Protein AF-0000000083675834 (afdb_homodimer)

Solvent-accessible surface area (backbone atoms only — not comparable to full-atom values): 8587 Å² total; per-residue (Å²): 121,85,51,74,83,71,50,50,69,64,58,56,50,48,50,52,35,44,49,28,43,67,72,42,53,71,66,43,24,22,39,26,27,34,32,48,29,54,44,32,72,71,32,70,68,47,25,50,51,40,53,72,72,56,35,57,60,46,34,53,50,30,46,73,69,44,51,72,68,19,21,51,27,17,49,51,28,52,63,62,48,66,116,122,84,50,73,86,70,51,51,69,63,58,55,50,50,51,53,33,43,49,29,42,68,72,42,54,70,66,44,24,22,37,27,27,34,33,49,29,55,42,32,70,70,32,71,69,47,25,50,50,41,54,73,74,55,35,56,61,44,33,53,50,31,46,71,69,42,52,71,68,20,22,50,26,18,49,52,28,51,61,62,46,67,115

Organism: NCBI:txid97028

Foldseek 3Di:
DPPPVPDDPLLVLLVVLLVCLVDNDLVSNLVSLQVLLVQLVVDLVSLVSNVVSPNLVSLVVCLVPGDPSSVVSSVSSNVSSVD/DPPPVPDDPLLVLLVVLLVCLVDNDLVSNLVSLQVLLVQLVVDLVSLVSNVVSPNLVSLVVCLVDGDPSSVVSSVSSNVSSVD

Structure (mmCIF, N/CA/C/O backbone):
data_AF-0000000083675834-model_v1
#
loop_
_entity.id
_entity.type
_entity.pdbx_description
1 polymer 'Armadillo repeat only protein'
#
loop_
_atom_site.group_PDB
_atom_site.id
_atom_site.type_symbol
_atom_site.label_atom_id
_atom_site.label_alt_id
_atom_site.label_comp_id
_atom_site.label_asym_id
_atom_site.label_entity_id
_atom_site.label_seq_id
_atom_site.pdbx_PDB_ins_code
_atom_site.Cartn_x
_atom_site.Cartn_y
_atom_site.Cartn_z
_atom_site.occupancy
_atom_site.B_iso_or_equiv
_atom_site.auth_seq_id
_atom_site.auth_comp_id
_atom_site.auth_asym_id
_atom_site.auth_atom_id
_atom_site.pdbx_PDB_model_num
ATOM 1 N N . ILE A 1 1 ? -18.828 21.625 0.162 1 38.66 1 ILE A N 1
ATOM 2 C CA . ILE A 1 1 ? -18.125 20.578 -0.554 1 38.66 1 ILE A CA 1
ATOM 3 C C . ILE A 1 1 ? -16.75 20.375 0.07 1 38.66 1 ILE A C 1
ATOM 5 O O . ILE A 1 1 ? -15.93 21.297 0.106 1 38.66 1 ILE A O 1
ATOM 9 N N . PRO A 1 2 ? -16.719 19.531 0.976 1 47.09 2 PRO A N 1
ATOM 10 C CA . PRO A 1 2 ? -15.445 19.484 1.68 1 47.09 2 PRO A CA 1
ATOM 11 C C . PRO A 1 2 ? -14.25 19.484 0.728 1 47.09 2 PRO A C 1
ATOM 13 O O . PRO A 1 2 ? -14.344 18.969 -0.391 1 47.09 2 PRO A O 1
ATOM 16 N N . SER A 1 3 ? -13.547 20.453 0.651 1 57.28 3 SER A N 1
ATOM 17 C CA . SER A 1 3 ? -12.43 20.656 -0.26 1 57.28 3 SER A CA 1
ATOM 18 C C . SER A 1 3 ? -11.461 19.469 -0.214 1 57.28 3 SER A C 1
ATOM 20 O O . SER A 1 3 ? -11.211 18.906 0.855 1 57.28 3 SER A O 1
ATOM 22 N N . ILE A 1 4 ? -11.398 18.766 -1.239 1 55.03 4 ILE A N 1
ATO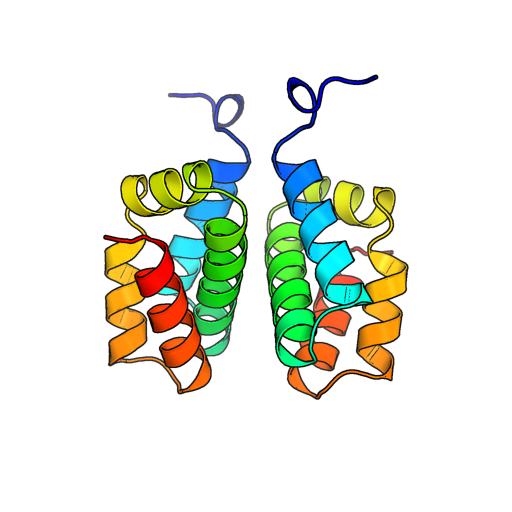M 23 C CA . ILE A 1 4 ? -10.422 17.703 -1.432 1 55.03 4 ILE A CA 1
ATOM 24 C C . ILE A 1 4 ? -9.133 18.031 -0.688 1 55.03 4 ILE A C 1
ATOM 26 O O . ILE A 1 4 ? -8.414 17.141 -0.239 1 55.03 4 ILE A O 1
ATOM 30 N N . ALA A 1 5 ? -9.008 19.344 -0.517 1 59.84 5 ALA A N 1
ATOM 31 C CA . ALA A 1 5 ? -7.809 19.859 0.138 1 59.84 5 ALA A CA 1
ATOM 32 C C . ALA A 1 5 ? -7.809 19.516 1.625 1 59.84 5 ALA A C 1
ATOM 34 O O . ALA A 1 5 ? -6.754 19.484 2.262 1 59.84 5 ALA A O 1
ATOM 35 N N . LEU A 1 6 ? -8.945 19.125 2.031 1 67.5 6 LEU A N 1
ATOM 36 C CA . LEU A 1 6 ? -9.039 18.891 3.467 1 67.5 6 LEU A CA 1
ATOM 37 C C . LEU A 1 6 ? -9.023 17.391 3.777 1 67.5 6 LEU A C 1
ATOM 39 O O . LEU A 1 6 ? -8.945 17 4.941 1 67.5 6 LEU A O 1
ATOM 43 N N . ILE A 1 7 ? -8.977 16.75 2.564 1 76.62 7 ILE A N 1
ATOM 44 C CA . ILE A 1 7 ? -9.016 15.312 2.803 1 76.62 7 ILE A CA 1
ATOM 45 C C . ILE A 1 7 ? -7.625 14.812 3.172 1 76.62 7 ILE A C 1
ATOM 47 O O . ILE A 1 7 ? -6.645 15.125 2.492 1 76.62 7 ILE A O 1
ATOM 51 N N . ASP A 1 8 ? -7.598 14.156 4.234 1 84.69 8 ASP A N 1
ATOM 52 C CA . ASP A 1 8 ? -6.359 13.547 4.699 1 84.69 8 ASP A CA 1
ATOM 53 C C . ASP A 1 8 ? -5.777 12.609 3.645 1 84.69 8 ASP A C 1
ATOM 55 O O . ASP A 1 8 ? -6.496 11.789 3.074 1 84.69 8 ASP A O 1
ATOM 59 N N . PRO A 1 9 ? -4.527 12.789 3.328 1 83.12 9 PRO A N 1
ATOM 60 C CA . PRO A 1 9 ? -3.91 11.984 2.268 1 83.12 9 PRO A CA 1
ATOM 61 C C . PRO A 1 9 ? -4.078 10.484 2.486 1 83.12 9 PRO A C 1
ATOM 63 O O . PRO A 1 9 ? -4.172 9.719 1.521 1 83.12 9 PRO A O 1
ATOM 66 N N . ILE A 1 10 ? -4.152 10.055 3.641 1 87.56 10 ILE A N 1
ATOM 67 C CA . ILE A 1 10 ? -4.312 8.633 3.92 1 87.56 10 ILE A CA 1
ATOM 68 C C . ILE A 1 10 ? -5.734 8.195 3.576 1 87.56 10 ILE A C 1
ATOM 70 O O . ILE A 1 10 ? -5.941 7.109 3.037 1 87.56 10 ILE A O 1
ATOM 74 N N . VAL A 1 11 ? -6.621 9.023 3.875 1 91.94 11 VAL A N 1
ATOM 75 C CA . VAL A 1 11 ? -8.008 8.711 3.533 1 91.94 11 VAL A CA 1
ATOM 76 C C . VAL A 1 11 ? -8.148 8.602 2.016 1 91.94 11 VAL A C 1
ATOM 78 O O . VAL A 1 11 ? -8.781 7.672 1.513 1 91.94 11 VAL A O 1
ATOM 81 N N . ALA A 1 12 ? -7.586 9.531 1.384 1 89.94 12 ALA A N 1
ATOM 82 C CA . ALA A 1 12 ? -7.629 9.508 -0.076 1 89.94 12 ALA A CA 1
ATOM 83 C C . ALA A 1 12 ? -6.992 8.227 -0.617 1 89.94 12 ALA A C 1
ATOM 85 O O . ALA A 1 12 ? -7.523 7.605 -1.54 1 89.94 12 ALA A O 1
ATOM 86 N N . LEU A 1 13 ? -5.914 7.84 -0.096 1 90.06 13 LEU A N 1
ATOM 87 C CA . LEU A 1 13 ? -5.246 6.609 -0.5 1 90.06 13 LEU A CA 1
ATOM 88 C C . LEU A 1 13 ? -6.137 5.398 -0.245 1 90.06 13 LEU A C 1
ATOM 90 O O . LEU A 1 13 ? -6.266 4.523 -1.105 1 90.06 13 LEU A O 1
ATOM 94 N N . VAL A 1 14 ? -6.73 5.336 0.867 1 95.31 14 VAL A N 1
ATOM 95 C CA . VAL A 1 14 ? -7.594 4.219 1.237 1 95.31 14 VAL A CA 1
ATOM 96 C C . VAL A 1 14 ? -8.781 4.148 0.283 1 95.31 14 VAL A C 1
ATOM 98 O O . VAL A 1 14 ? -9.164 3.062 -0.161 1 95.31 14 VAL A O 1
ATOM 101 N N . TRP A 1 15 ? -9.289 5.285 -0.059 1 95 15 TRP A N 1
ATOM 102 C CA . TRP A 1 15 ? -10.391 5.312 -1.017 1 95 15 TRP A CA 1
ATOM 103 C C . TRP A 1 15 ? -9.969 4.703 -2.35 1 95 15 TRP A C 1
ATOM 105 O O . TRP A 1 15 ? -10.719 3.926 -2.947 1 95 15 TRP A O 1
ATOM 115 N N . GLU A 1 16 ? -8.938 5.055 -2.77 1 92.62 16 GLU A N 1
ATOM 116 C CA . GLU A 1 16 ? -8.438 4.539 -4.039 1 92.62 16 GLU A CA 1
ATOM 117 C C . GLU A 1 16 ? -8.211 3.029 -3.973 1 92.62 16 GLU A C 1
ATOM 119 O O . GLU A 1 16 ? -8.539 2.305 -4.914 1 92.62 16 GLU A O 1
ATOM 124 N N . LEU A 1 17 ? -7.648 2.58 -2.885 1 95.75 17 LEU A N 1
ATOM 125 C CA . LEU A 1 17 ? -7.391 1.153 -2.717 1 95.75 17 LEU A CA 1
ATOM 126 C C . LEU A 1 17 ? -8.695 0.369 -2.662 1 95.75 17 LEU A C 1
ATOM 128 O O . LEU A 1 17 ? -8.805 -0.706 -3.256 1 95.75 17 LEU A O 1
ATOM 132 N N . ILE A 1 18 ? -9.648 0.9 -2.012 1 97.94 18 ILE A N 1
ATOM 133 C CA . ILE A 1 18 ? -10.945 0.239 -1.934 1 97.94 18 ILE A CA 1
ATOM 134 C C . ILE A 1 18 ? -11.602 0.217 -3.312 1 97.94 18 ILE A C 1
ATOM 136 O O . ILE A 1 18 ? -12.18 -0.792 -3.715 1 97.94 18 ILE A O 1
ATOM 140 N N . ALA A 1 19 ? -11.5 1.338 -3.967 1 96.19 19 ALA A N 1
ATOM 141 C CA . ALA A 1 19 ? -12.008 1.363 -5.336 1 96.19 19 ALA A CA 1
ATOM 142 C C . ALA A 1 19 ? -11.359 0.274 -6.184 1 96.19 19 ALA A C 1
ATOM 144 O O . ALA A 1 19 ? -12.039 -0.421 -6.941 1 96.19 19 ALA A O 1
ATOM 145 N N . SER A 1 20 ? -10.078 0.119 -6.105 1 95 20 SER A N 1
ATOM 146 C CA . SER A 1 20 ? -9.359 -0.916 -6.836 1 95 20 SER A CA 1
ATOM 147 C C . SER A 1 20 ? -9.844 -2.309 -6.449 1 95 20 SER A C 1
ATOM 149 O O . SER A 1 20 ? -9.914 -3.203 -7.297 1 95 20 SER A O 1
ATOM 151 N N . LEU A 1 21 ? -10.219 -2.549 -5.23 1 97 21 LEU A N 1
ATOM 152 C CA . LEU A 1 21 ? -10.75 -3.824 -4.758 1 97 21 LEU A CA 1
ATOM 153 C C . LEU A 1 21 ? -12.086 -4.133 -5.422 1 97 21 LEU A C 1
ATOM 155 O O . LEU A 1 21 ? -12.422 -5.297 -5.641 1 97 21 LEU A O 1
ATOM 159 N N . CYS A 1 22 ? -12.758 -3.094 -5.711 1 97.19 22 CYS A N 1
ATOM 160 C CA . CYS A 1 22 ? -14.125 -3.268 -6.195 1 97.19 22 CYS A CA 1
ATOM 161 C C . CYS A 1 22 ? -14.148 -3.482 -7.703 1 97.19 22 CYS A C 1
ATOM 163 O O . CYS A 1 22 ? -14.891 -4.328 -8.203 1 97.19 22 CYS A O 1
ATOM 165 N N . ILE A 1 23 ? -13.352 -2.75 -8.414 1 94.94 23 ILE A N 1
ATOM 166 C CA . ILE A 1 23 ? -13.578 -2.754 -9.852 1 94.94 23 ILE A CA 1
ATOM 167 C C . ILE A 1 23 ? -12.266 -3.064 -10.578 1 94.94 23 ILE A C 1
ATOM 169 O O . ILE A 1 23 ? -12.227 -3.092 -11.812 1 94.94 23 ILE A O 1
ATOM 173 N N . GLY A 1 24 ? -11.258 -3.328 -9.883 1 94.5 24 GLY A N 1
ATOM 174 C CA . GLY A 1 24 ? -9.977 -3.602 -10.516 1 94.5 24 GLY A CA 1
ATOM 175 C C . GLY A 1 24 ? -9.875 -5.008 -11.078 1 94.5 24 GLY A C 1
ATOM 176 O O . GLY A 1 24 ? -10.75 -5.84 -10.836 1 94.5 24 GLY A O 1
ATOM 177 N N . SER A 1 25 ? -8.773 -5.16 -11.883 1 94.5 25 SER A N 1
ATOM 178 C CA . SER A 1 25 ? -8.438 -6.516 -12.312 1 94.5 25 SER A CA 1
ATOM 179 C C . SER A 1 25 ? -8.07 -7.398 -11.125 1 94.5 25 SER A C 1
ATOM 181 O O . SER A 1 25 ? -7.91 -6.91 -10.008 1 94.5 25 SER A O 1
ATOM 183 N N . GLN A 1 26 ? -7.887 -8.766 -11.398 1 93.81 26 GLN A N 1
ATOM 184 C CA . GLN A 1 26 ? -7.496 -9.68 -10.328 1 93.81 26 GLN A CA 1
ATOM 185 C C . GLN A 1 26 ? -6.172 -9.258 -9.703 1 93.81 26 GLN A C 1
ATOM 187 O O . GLN A 1 26 ? -6.016 -9.305 -8.477 1 93.81 26 GLN A O 1
ATOM 192 N N . GLU A 1 27 ? -5.293 -8.781 -10.508 1 89.56 27 GLU A N 1
ATOM 193 C CA . GLU A 1 27 ? -3.982 -8.359 -10.016 1 89.56 27 GLU A CA 1
ATOM 194 C C . GLU A 1 27 ? -4.082 -7.062 -9.227 1 89.56 27 GLU A C 1
ATOM 196 O O . GLU A 1 27 ? -3.475 -6.93 -8.164 1 89.56 27 GLU A O 1
ATOM 201 N N . ASP A 1 28 ? -4.91 -6.203 -9.734 1 90.94 28 ASP A N 1
ATOM 202 C CA . ASP A 1 28 ? -5.094 -4.93 -9.047 1 90.94 28 ASP A CA 1
ATOM 203 C C . ASP A 1 28 ? -5.742 -5.133 -7.68 1 90.94 28 ASP A C 1
ATOM 205 O O . ASP A 1 28 ? -5.375 -4.469 -6.707 1 90.94 28 ASP A O 1
ATOM 209 N N . ARG A 1 29 ? -6.676 -6.012 -7.719 1 95.25 29 ARG A N 1
ATOM 210 C CA . ARG A 1 29 ? -7.387 -6.289 -6.473 1 95.25 29 ARG A CA 1
ATOM 211 C C . ARG A 1 29 ? -6.453 -6.906 -5.438 1 95.25 29 ARG A C 1
ATOM 213 O O . ARG A 1 29 ? -6.492 -6.543 -4.262 1 95.25 29 ARG A O 1
ATOM 220 N N . SER A 1 30 ? -5.617 -7.793 -5.914 1 93.81 30 SER A N 1
ATOM 221 C CA . SER A 1 30 ? -4.648 -8.43 -5.031 1 93.81 30 SER A CA 1
ATOM 222 C C . SER A 1 30 ? -3.646 -7.418 -4.488 1 93.81 30 SER A C 1
ATOM 224 O O . SER A 1 30 ? -3.285 -7.461 -3.311 1 93.81 30 SER A O 1
ATOM 226 N N . GLU A 1 31 ? -3.266 -6.473 -5.328 1 91.5 31 GLU A N 1
ATOM 227 C CA . GLU A 1 31 ? -2.309 -5.441 -4.941 1 91.5 31 GLU A CA 1
ATOM 228 C C . GLU A 1 31 ? -2.922 -4.465 -3.943 1 91.5 31 GLU A C 1
ATOM 230 O O . GLU A 1 31 ? -2.27 -4.062 -2.977 1 91.5 31 GLU A O 1
ATOM 235 N N . ALA A 1 32 ? -4.094 -4.148 -4.215 1 95.94 32 ALA A N 1
ATOM 236 C CA . ALA A 1 32 ? -4.781 -3.248 -3.293 1 95.94 32 ALA A CA 1
ATOM 237 C C . ALA A 1 32 ? -4.883 -3.865 -1.901 1 95.94 32 ALA A C 1
ATOM 239 O O . ALA A 1 32 ? -4.629 -3.195 -0.898 1 95.94 32 ALA A O 1
ATOM 240 N N . ALA A 1 33 ? -5.215 -5.141 -1.856 1 96.81 33 ALA A N 1
ATOM 241 C CA . ALA A 1 33 ? -5.312 -5.828 -0.572 1 96.81 33 ALA A CA 1
ATOM 242 C C . ALA A 1 33 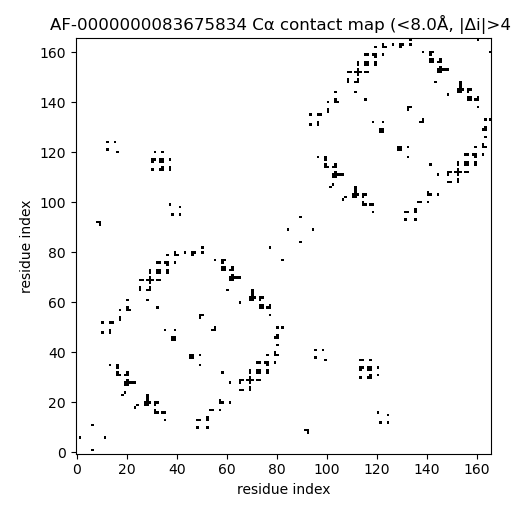? -3.967 -5.852 0.142 1 96.81 33 ALA A C 1
ATOM 244 O O . ALA A 1 33 ? -3.896 -5.656 1.357 1 96.81 33 ALA A O 1
ATOM 245 N N . ALA A 1 34 ? -2.926 -6.039 -0.637 1 93.25 34 ALA A N 1
ATOM 246 C CA . ALA A 1 34 ? -1.586 -6.043 -0.056 1 93.25 34 ALA A CA 1
ATOM 247 C C . ALA A 1 34 ? -1.255 -4.691 0.572 1 93.25 34 ALA A C 1
ATOM 249 O O . ALA A 1 34 ? -0.672 -4.633 1.657 1 93.25 34 ALA A O 1
ATOM 250 N N . CYS A 1 35 ? -1.664 -3.656 -0.111 1 96.31 35 CYS A N 1
ATOM 251 C CA . CYS A 1 35 ? -1.411 -2.318 0.411 1 96.31 35 CYS A CA 1
ATOM 252 C C . CYS A 1 35 ? -2.203 -2.074 1.69 1 96.31 35 CYS A C 1
ATOM 254 O O . CYS A 1 35 ? -1.686 -1.486 2.643 1 96.31 35 CYS A O 1
ATOM 256 N N . LEU A 1 36 ? -3.336 -2.576 1.756 1 96.56 36 LEU A N 1
ATOM 257 C CA . LEU A 1 36 ? -4.168 -2.402 2.941 1 96.56 36 LEU A CA 1
ATOM 258 C C . LEU A 1 36 ? -3.604 -3.189 4.121 1 96.56 36 LEU A C 1
ATOM 260 O O . LEU A 1 36 ? -3.676 -2.74 5.266 1 96.56 36 LEU A O 1
ATOM 264 N N . VAL A 1 37 ? -3.012 -4.359 3.846 1 93.56 37 VAL A N 1
ATOM 265 C CA . VAL A 1 37 ? -2.33 -5.121 4.887 1 93.56 37 VAL A CA 1
ATOM 266 C C . VAL A 1 37 ? -1.212 -4.277 5.496 1 93.56 37 VAL A C 1
ATOM 268 O O . VAL A 1 37 ? -1.097 -4.18 6.719 1 93.56 37 VAL A O 1
ATOM 271 N N . SER A 1 38 ? -0.456 -3.67 4.629 1 91.25 38 SER A N 1
ATOM 272 C CA . SER A 1 38 ? 0.685 -2.879 5.082 1 91.25 38 SER A CA 1
ATOM 273 C C . SER A 1 38 ? 0.237 -1.709 5.949 1 91.25 38 SER A C 1
ATOM 275 O O . SER A 1 38 ? 0.867 -1.408 6.969 1 91.25 38 SER A O 1
ATOM 277 N N . LEU A 1 39 ? -0.83 -1.087 5.539 1 92.38 39 LEU A N 1
ATOM 278 C CA . LEU A 1 39 ? -1.376 0.021 6.316 1 92.38 39 LEU A CA 1
ATOM 279 C C . LEU A 1 39 ? -1.871 -0.459 7.676 1 92.38 39 LEU A C 1
ATOM 281 O O . LEU A 1 39 ? -1.562 0.148 8.703 1 92.38 39 LEU A O 1
ATOM 285 N N . ALA A 1 40 ? -2.582 -1.531 7.66 1 94.81 40 ALA A N 1
ATOM 286 C CA . ALA A 1 40 ? -3.174 -2.053 8.891 1 94.81 40 ALA A CA 1
ATOM 287 C C . ALA A 1 40 ? -2.096 -2.527 9.859 1 94.81 40 ALA A C 1
ATOM 289 O O . ALA A 1 40 ? -2.285 -2.488 11.078 1 94.81 40 ALA A O 1
ATOM 290 N N . LEU A 1 41 ? -0.977 -2.975 9.352 1 89.5 41 LEU A N 1
ATOM 291 C CA . LEU A 1 41 ? 0.141 -3.43 10.172 1 89.5 41 LEU A CA 1
ATOM 292 C C . LEU A 1 41 ? 0.829 -2.254 10.852 1 89.5 41 LEU A C 1
ATOM 294 O O . LEU A 1 41 ? 1.431 -2.414 11.922 1 89.5 41 LEU A O 1
ATOM 298 N N . GLN A 1 42 ? 0.705 -1.079 10.242 1 87.06 42 GLN A N 1
ATOM 299 C CA . GLN A 1 42 ? 1.466 0.079 10.703 1 87.06 42 GLN A CA 1
ATOM 300 C C . GLN A 1 42 ? 0.862 0.666 11.977 1 87.06 42 GLN A C 1
ATOM 302 O O . GLN A 1 42 ? 1.589 1.061 12.891 1 87.06 42 GLN A O 1
ATOM 307 N N . SER A 1 43 ? -0.403 0.809 11.961 1 86.81 43 SER A N 1
ATOM 308 C CA . SER A 1 43 ? -1.04 1.389 13.133 1 86.81 43 SER A CA 1
ATOM 309 C C . SER A 1 43 ? -2.52 1.022 13.203 1 86.81 43 SER A C 1
ATOM 311 O O . SER A 1 43 ? -3.178 0.89 12.164 1 86.81 43 SER A O 1
ATOM 313 N N . ASP A 1 44 ? -3.023 0.915 14.453 1 91.5 44 ASP A N 1
ATOM 314 C CA . ASP A 1 44 ? -4.449 0.681 14.656 1 91.5 44 ASP A CA 1
ATOM 315 C C . ASP A 1 44 ? -5.281 1.82 14.078 1 91.5 44 ASP A C 1
ATOM 317 O O . ASP A 1 44 ? -6.406 1.604 13.617 1 91.5 44 ASP A O 1
ATOM 321 N N . HIS A 1 45 ? -4.641 2.996 14.086 1 89.94 45 HIS A N 1
ATOM 322 C CA . HIS A 1 45 ? -5.312 4.168 13.531 1 89.94 45 HIS A CA 1
ATOM 323 C C . HIS A 1 45 ? -5.668 3.959 12.062 1 89.94 45 HIS A C 1
ATOM 325 O O . HIS A 1 45 ? -6.793 4.23 11.648 1 89.94 45 HIS A O 1
ATOM 331 N N . TYR A 1 46 ? -4.77 3.383 11.344 1 91.12 46 TYR A N 1
ATOM 332 C CA . TYR A 1 46 ? -5.008 3.145 9.93 1 91.12 46 TYR A CA 1
ATOM 333 C C . TYR A 1 46 ? -6.047 2.045 9.727 1 91.12 46 TYR A C 1
ATOM 335 O O . TYR A 1 46 ? -6.852 2.107 8.797 1 91.12 46 TYR A O 1
ATOM 343 N N . GLY A 1 47 ? -6.047 1.056 10.57 1 96.31 47 GLY A N 1
ATOM 344 C CA . GLY A 1 47 ? -7.086 0.038 10.531 1 96.31 47 GLY A CA 1
ATOM 345 C C . GLY A 1 47 ? -8.484 0.606 10.688 1 96.31 47 GLY A C 1
ATOM 346 O O . GLY A 1 47 ? -9.398 0.22 9.961 1 96.31 47 GLY A O 1
ATOM 347 N N . LYS A 1 48 ? -8.617 1.525 11.578 1 95.81 48 LYS A N 1
ATOM 348 C CA . LYS A 1 48 ? -9.906 2.16 11.812 1 95.81 48 LYS A CA 1
ATOM 349 C C . LYS A 1 48 ? -10.352 2.967 10.594 1 95.81 48 LYS A C 1
ATOM 351 O O . LYS A 1 48 ? -11.539 3.012 10.273 1 95.81 48 LYS A O 1
ATOM 356 N N . ILE A 1 49 ? -9.422 3.613 9.969 1 94.38 49 ILE A N 1
ATOM 357 C CA . ILE A 1 49 ? -9.742 4.348 8.75 1 94.38 49 ILE A CA 1
ATOM 358 C C . ILE A 1 49 ? -10.242 3.381 7.676 1 94.38 49 ILE A C 1
ATOM 360 O O . ILE A 1 49 ? -11.25 3.641 7.016 1 94.38 49 ILE A O 1
ATOM 364 N N . ILE A 1 50 ? -9.609 2.23 7.523 1 97.56 50 ILE A N 1
ATOM 365 C CA . ILE A 1 50 ? -10 1.239 6.527 1 97.56 50 ILE A CA 1
ATOM 366 C C . ILE A 1 50 ? -11.43 0.775 6.793 1 97.56 50 ILE A C 1
ATOM 368 O O . ILE A 1 50 ? -12.258 0.729 5.879 1 97.56 50 ILE A O 1
ATOM 372 N N . ILE A 1 51 ? -11.688 0.461 8.07 1 98 51 ILE A N 1
ATOM 373 C CA . ILE A 1 51 ? -13.023 0.018 8.461 1 98 51 ILE A CA 1
ATOM 374 C C . ILE A 1 51 ? -14.031 1.135 8.195 1 98 51 ILE A C 1
ATOM 376 O O . ILE A 1 51 ? -15.07 0.909 7.57 1 98 51 ILE A O 1
ATOM 380 N N . GLY A 1 52 ? -13.711 2.273 8.633 1 96.88 52 GLY A N 1
ATOM 381 C CA . GLY A 1 52 ? -14.617 3.406 8.531 1 96.88 52 GLY A CA 1
ATOM 382 C C . GLY A 1 52 ? -14.938 3.785 7.094 1 96.88 52 GLY A C 1
ATOM 383 O O . GLY A 1 52 ? -16.031 4.27 6.801 1 96.88 52 GLY A O 1
ATOM 384 N N . GLU A 1 53 ? -14.047 3.619 6.203 1 96.44 53 GLU A N 1
ATOM 385 C CA . GLU A 1 53 ? -14.227 4 4.805 1 96.44 53 GLU A CA 1
ATOM 386 C C . GLU A 1 53 ? -14.859 2.871 4 1 96.44 53 GLU A C 1
ATOM 388 O O . GLU A 1 53 ? -15.047 2.994 2.787 1 96.44 53 GLU A O 1
ATOM 393 N N . GLY A 1 54 ? -15.125 1.774 4.625 1 97.88 54 GLY A N 1
ATOM 394 C CA . GLY A 1 54 ? -15.891 0.716 3.982 1 97.88 54 GLY A CA 1
ATOM 395 C C . GLY A 1 54 ? -15.016 -0.313 3.291 1 97.88 54 GLY A C 1
ATOM 396 O O . GLY A 1 54 ? -15.422 -0.904 2.287 1 97.88 54 GLY A O 1
ATOM 397 N N . GLY A 1 55 ? -13.891 -0.571 3.861 1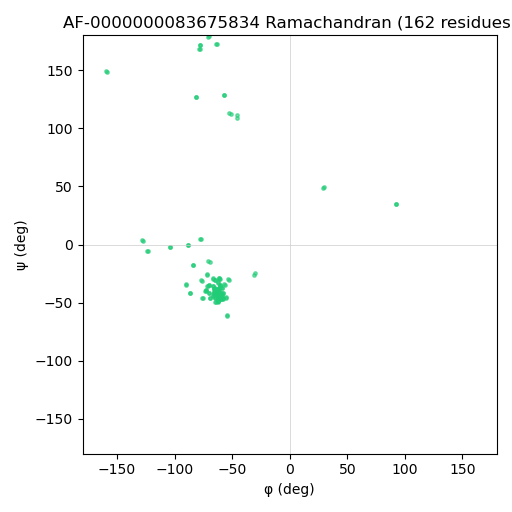 98.31 55 GLY A N 1
ATOM 398 C CA . GLY A 1 55 ? -12.961 -1.482 3.217 1 98.31 55 GLY A CA 1
ATOM 399 C C . GLY A 1 55 ? -13.258 -2.941 3.506 1 98.31 55 GLY A C 1
ATOM 400 O O . GLY A 1 55 ? -12.828 -3.826 2.764 1 98.31 55 GLY A O 1
ATOM 401 N N . VAL A 1 56 ? -14.008 -3.281 4.492 1 98.25 56 VAL A N 1
ATOM 402 C CA . VAL A 1 56 ? -14.211 -4.652 4.949 1 98.25 56 VAL A CA 1
ATOM 403 C C . VAL A 1 56 ? -15.008 -5.434 3.906 1 98.25 56 VAL A C 1
ATOM 405 O O . VAL A 1 56 ? -14.664 -6.566 3.568 1 98.25 56 VAL A O 1
ATOM 408 N N . GLY A 1 57 ? -16.016 -4.84 3.445 1 98.19 57 GLY A N 1
ATOM 409 C CA . GLY A 1 57 ? -16.859 -5.5 2.457 1 98.19 57 GLY A CA 1
ATOM 410 C C . GLY A 1 57 ? -16.094 -5.98 1.243 1 98.19 57 GLY A C 1
ATOM 411 O O . GLY A 1 57 ? -16.031 -7.18 0.97 1 98.19 57 GLY A O 1
ATOM 412 N N . PRO A 1 58 ? -15.523 -5.113 0.604 1 98.44 58 PRO A N 1
ATOM 413 C CA . PRO A 1 58 ? -14.734 -5.477 -0.573 1 98.44 58 PRO A CA 1
ATOM 414 C C . PRO A 1 58 ? -13.633 -6.492 -0.257 1 98.44 58 PRO A C 1
ATOM 416 O O . PRO A 1 58 ? -13.336 -7.359 -1.08 1 98.44 58 PRO A O 1
ATOM 419 N N . LEU A 1 59 ? -13.031 -6.465 0.877 1 98.19 59 LEU A N 1
ATOM 420 C CA . LEU A 1 59 ? -12.023 -7.445 1.278 1 98.19 59 LEU A CA 1
ATOM 421 C C . LEU A 1 59 ? -12.641 -8.828 1.428 1 98.19 59 LEU A C 1
ATOM 423 O O . LEU A 1 59 ? -12.047 -9.828 1.008 1 98.19 59 LEU A O 1
ATOM 427 N N . LEU A 1 60 ? -13.781 -8.82 2.006 1 98.25 60 LEU A N 1
ATOM 428 C CA . LEU A 1 60 ? -14.469 -10.094 2.158 1 98.25 60 LEU A CA 1
ATOM 429 C C . LEU A 1 60 ? -14.82 -10.695 0.797 1 98.25 60 LEU A C 1
ATOM 431 O O . LEU A 1 60 ? -14.703 -11.906 0.598 1 98.25 60 LEU A O 1
ATOM 435 N N . MET A 1 61 ? -15.258 -9.828 -0.055 1 97.94 61 MET A N 1
ATOM 436 C CA . MET A 1 61 ? -15.57 -10.305 -1.399 1 97.94 61 MET A CA 1
ATOM 437 C C . MET A 1 61 ?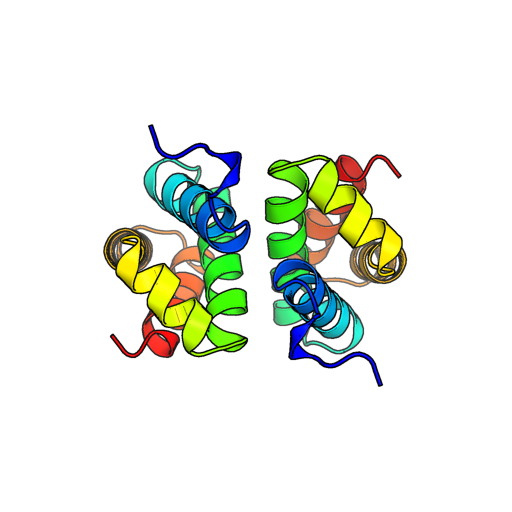 -14.336 -10.891 -2.074 1 97.94 61 MET A C 1
ATOM 439 O O . MET A 1 61 ? -14.414 -11.938 -2.719 1 97.94 61 MET A O 1
ATOM 443 N N . LEU A 1 62 ? -13.211 -10.219 -1.957 1 97.81 62 LEU A N 1
ATOM 444 C CA . LEU A 1 62 ? -11.969 -10.703 -2.535 1 97.81 62 LEU A CA 1
ATOM 445 C C . LEU A 1 62 ? -11.57 -12.039 -1.924 1 97.81 62 LEU A C 1
ATOM 447 O O . LEU A 1 62 ? -11.016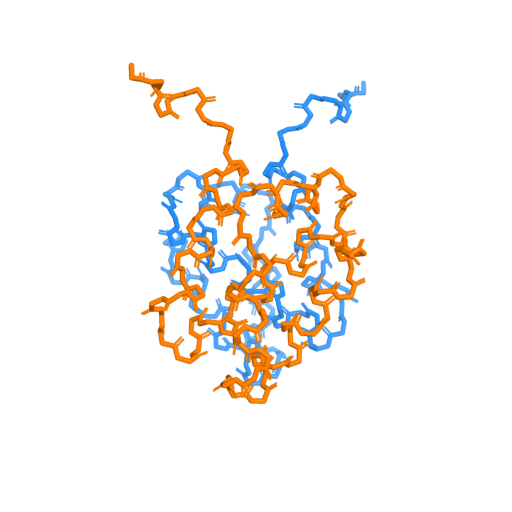 -12.898 -2.613 1 97.81 62 LEU A O 1
ATOM 451 N N . MET A 1 63 ? -11.773 -12.219 -0.677 1 96.75 63 MET A N 1
ATOM 452 C CA . MET A 1 63 ? -11.438 -13.477 -0.008 1 96.75 63 MET A CA 1
ATOM 453 C C . MET A 1 63 ? -12.219 -14.641 -0.611 1 96.75 63 MET A C 1
ATOM 455 O O . MET A 1 63 ? -11.734 -15.773 -0.643 1 96.75 63 MET A O 1
ATOM 459 N N . LYS A 1 64 ? -13.367 -14.305 -1.095 1 96.56 64 LYS A N 1
ATOM 460 C CA . LYS A 1 64 ? -14.25 -15.328 -1.638 1 96.56 64 LYS A CA 1
ATOM 461 C C . LYS A 1 64 ? -13.992 -15.547 -3.127 1 96.56 64 LYS A C 1
ATOM 463 O O . LYS A 1 64 ? -14.055 -16.672 -3.613 1 96.56 64 LYS A O 1
ATOM 468 N N . GLU A 1 65 ? -13.672 -14.57 -3.834 1 97 65 GLU A N 1
ATOM 469 C CA . GLU A 1 65 ? -13.742 -14.656 -5.289 1 97 65 GLU A CA 1
ATOM 470 C C . GLU A 1 65 ? -12.391 -14.336 -5.926 1 97 65 GLU A C 1
ATOM 472 O O . GLU A 1 65 ? -12.219 -14.469 -7.141 1 97 65 GLU A O 1
ATOM 477 N N . GLY A 1 66 ? -11.484 -13.961 -5.164 1 96.31 66 GLY A N 1
ATOM 478 C CA . GLY A 1 66 ? -10.203 -13.562 -5.719 1 96.31 66 GLY A CA 1
ATOM 479 C C . GLY A 1 66 ? -9.328 -14.734 -6.105 1 96.31 66 GLY A C 1
ATOM 480 O O . GLY A 1 66 ? -9.703 -15.891 -5.898 1 96.31 66 GLY A O 1
ATOM 481 N N . ASN A 1 67 ? -8.203 -14.367 -6.781 1 95.5 67 ASN A N 1
ATOM 482 C CA . ASN A 1 67 ? -7.168 -15.383 -6.984 1 95.5 67 ASN A CA 1
ATOM 483 C C . ASN A 1 67 ? -6.453 -15.727 -5.68 1 95.5 67 ASN A C 1
ATOM 485 O O . ASN A 1 67 ? -6.711 -15.102 -4.645 1 95.5 67 ASN A O 1
ATOM 489 N N . ILE A 1 68 ? -5.559 -16.594 -5.699 1 94.5 68 ILE A N 1
ATOM 490 C CA . ILE A 1 68 ? -4.945 -17.156 -4.496 1 94.5 68 ILE A CA 1
ATOM 491 C C . ILE A 1 68 ? -4.234 -16.031 -3.725 1 94.5 68 ILE A C 1
ATOM 493 O O . ILE A 1 68 ? -4.418 -15.906 -2.512 1 94.5 68 ILE A O 1
ATOM 497 N N . GLU A 1 69 ? -3.447 -15.25 -4.395 1 90.88 69 GLU A N 1
ATOM 498 C CA . GLU A 1 69 ? -2.717 -14.164 -3.736 1 90.88 69 GLU A CA 1
ATOM 499 C C . GLU A 1 69 ? -3.672 -13.141 -3.133 1 90.88 69 GLU A C 1
ATOM 501 O O . GLU A 1 69 ? -3.463 -12.672 -2.012 1 90.88 69 GLU A O 1
ATOM 506 N N . GLY A 1 70 ? -4.672 -12.812 -3.939 1 95.62 70 GLY A N 1
ATOM 507 C CA . GLY A 1 70 ? -5.68 -11.883 -3.445 1 95.62 70 GLY A CA 1
ATOM 508 C C . GLY A 1 70 ? -6.43 -12.406 -2.234 1 95.62 70 GLY A C 1
ATOM 509 O O . GLY A 1 70 ? -6.688 -11.656 -1.29 1 95.62 70 GLY A O 1
ATOM 510 N N . GLN A 1 71 ? -6.73 -13.664 -2.266 1 97.31 71 GLN A N 1
ATOM 511 C CA . GLN A 1 71 ? -7.426 -14.273 -1.137 1 97.31 71 GLN A CA 1
ATOM 512 C C . GLN A 1 71 ? -6.559 -14.25 0.12 1 97.31 71 GLN A C 1
ATOM 514 O O . GLN A 1 71 ? -7.051 -13.961 1.213 1 97.31 71 GLN A O 1
ATOM 519 N N . LYS A 1 72 ? -5.355 -14.5 -0.009 1 94.44 72 LYS A N 1
ATOM 520 C CA . LYS A 1 72 ? -4.41 -14.492 1.104 1 94.44 72 LYS A CA 1
ATOM 521 C C . LYS A 1 72 ? -4.27 -13.094 1.699 1 94.44 72 LYS A C 1
ATOM 523 O O . LYS A 1 72 ? -4.352 -12.922 2.918 1 94.44 72 LYS A O 1
ATOM 528 N N . ASN A 1 73 ? -4.066 -12.18 0.851 1 94.5 73 ASN A N 1
ATOM 529 C CA . ASN A 1 73 ? -3.889 -10.805 1.309 1 94.5 73 ASN A CA 1
ATOM 530 C C . ASN A 1 73 ? -5.156 -10.266 1.964 1 94.5 73 ASN A C 1
ATOM 532 O O . ASN A 1 73 ? -5.086 -9.555 2.965 1 94.5 73 ASN A O 1
ATOM 536 N N . ALA A 1 74 ? -6.277 -10.641 1.347 1 97.75 74 ALA A N 1
ATOM 537 C CA . ALA A 1 74 ? -7.547 -10.203 1.924 1 97.75 74 ALA A CA 1
ATOM 538 C C . ALA A 1 74 ? -7.742 -10.789 3.32 1 97.75 74 ALA A C 1
ATOM 540 O O . ALA A 1 74 ? -8.117 -10.07 4.25 1 97.75 74 ALA A O 1
ATOM 541 N N . ALA A 1 75 ? -7.449 -12.016 3.469 1 97.12 75 ALA A N 1
ATOM 542 C CA . ALA A 1 75 ? -7.57 -12.672 4.77 1 97.12 75 ALA A CA 1
ATOM 543 C C . ALA A 1 75 ? -6.645 -12.031 5.797 1 97.12 75 ALA A C 1
ATOM 545 O O . ALA A 1 75 ? -7.039 -11.805 6.941 1 97.12 75 ALA A O 1
ATOM 546 N N . ARG A 1 76 ? -5.508 -11.789 5.387 1 94.75 76 ARG A N 1
ATOM 547 C CA . ARG A 1 76 ? -4.527 -11.164 6.27 1 94.75 76 ARG A CA 1
ATOM 548 C C . ARG A 1 76 ? -4.988 -9.781 6.707 1 94.75 76 ARG A C 1
ATOM 550 O O . ARG A 1 76 ? -4.898 -9.43 7.887 1 94.75 76 ARG A O 1
ATOM 557 N N . ALA A 1 77 ? -5.43 -9.047 5.73 1 97.19 77 ALA A N 1
ATOM 558 C CA . ALA A 1 77 ? -5.934 -7.711 6.039 1 97.19 77 ALA A CA 1
ATOM 559 C C . ALA A 1 77 ? -7.078 -7.777 7.043 1 97.19 77 ALA A C 1
ATOM 561 O O . ALA A 1 77 ? -7.066 -7.07 8.055 1 97.19 77 ALA A O 1
ATOM 562 N N . ILE A 1 78 ? -8.008 -8.672 6.805 1 97.31 78 ILE A N 1
ATOM 563 C CA . ILE A 1 78 ? -9.172 -8.82 7.672 1 97.31 78 ILE A CA 1
ATOM 564 C C . ILE A 1 78 ? -8.719 -9.234 9.07 1 97.31 78 ILE A C 1
ATOM 566 O O . ILE A 1 78 ? -9.25 -8.742 10.07 1 97.31 78 ILE A O 1
ATOM 570 N N . GLY A 1 79 ? -7.84 -10.055 9.125 1 96.44 79 GLY A N 1
ATOM 571 C CA . GLY A 1 79 ? -7.305 -10.484 10.406 1 96.44 79 GLY A CA 1
ATOM 572 C C . GLY A 1 79 ? -6.695 -9.352 11.211 1 96.44 79 GLY A C 1
ATOM 573 O O . GLY A 1 79 ? -6.805 -9.328 12.438 1 96.44 79 GLY A O 1
ATOM 574 N N . LEU A 1 80 ? -6.094 -8.477 10.641 1 95.12 80 LEU A N 1
ATOM 575 C CA . LEU A 1 80 ? -5.438 -7.352 11.289 1 95.12 80 LEU A CA 1
ATOM 576 C C . LEU A 1 80 ? -6.461 -6.309 11.734 1 95.12 80 LEU A C 1
ATOM 578 O O . LEU A 1 80 ? -6.23 -5.57 12.695 1 95.12 80 LEU A O 1
ATOM 582 N N . LEU A 1 81 ? -7.543 -6.184 11 1 95.62 81 LEU A N 1
ATOM 583 C CA . LEU A 1 81 ? -8.547 -5.156 11.258 1 95.62 81 LEU A CA 1
ATOM 584 C C . LEU A 1 81 ? -9.43 -5.543 12.445 1 95.62 81 LEU A C 1
ATOM 586 O O . LEU A 1 81 ? -10.172 -4.707 12.961 1 95.62 81 LEU A O 1
ATOM 590 N N . LYS A 1 82 ? -9.07 -6.59 13.023 1 83.75 82 LYS A N 1
ATOM 591 C CA . LYS A 1 82 ? -9.82 -7.047 14.195 1 83.75 82 LYS A CA 1
ATOM 592 C C . LYS A 1 82 ? -11.281 -6.621 14.109 1 83.75 82 LYS A C 1
ATOM 594 O O . LYS A 1 82 ? -11.781 -5.91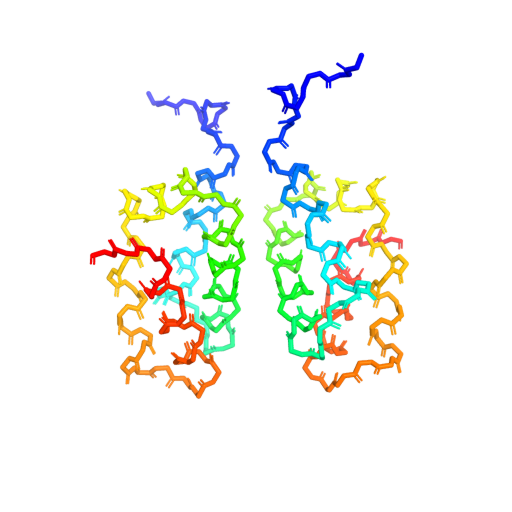8 14.992 1 83.75 82 LYS A O 1
ATOM 599 N N . VAL A 1 83 ? -11.805 -6.887 13.031 1 72 83 VAL A N 1
ATOM 600 C CA . VAL A 1 83 ? -13.195 -6.488 12.844 1 72 83 VAL A CA 1
ATOM 601 C C . VAL A 1 83 ? -14.109 -7.367 13.703 1 72 83 VAL A C 1
ATOM 603 O O . VAL A 1 83 ? -13.75 -8.5 14.039 1 72 83 VAL A O 1
ATOM 606 N N . ILE B 1 1 ? 14.266 17.547 18.125 1 39.06 1 ILE B N 1
ATOM 607 C CA . ILE B 1 1 ? 13.867 16.203 17.719 1 39.06 1 ILE B CA 1
ATOM 608 C C . ILE B 1 1 ? 12.508 16.25 17.031 1 39.06 1 ILE B C 1
ATOM 610 O O . ILE B 1 1 ? 11.516 16.656 17.641 1 39.06 1 ILE B O 1
ATOM 614 N N . PRO B 1 2 ? 12.57 16.453 15.797 1 47.09 2 PRO B N 1
ATOM 615 C CA . PRO B 1 2 ? 11.25 16.703 15.203 1 47.09 2 PRO B CA 1
ATOM 616 C C . PRO B 1 2 ? 10.188 15.719 15.68 1 47.09 2 PRO B C 1
ATOM 618 O O . PRO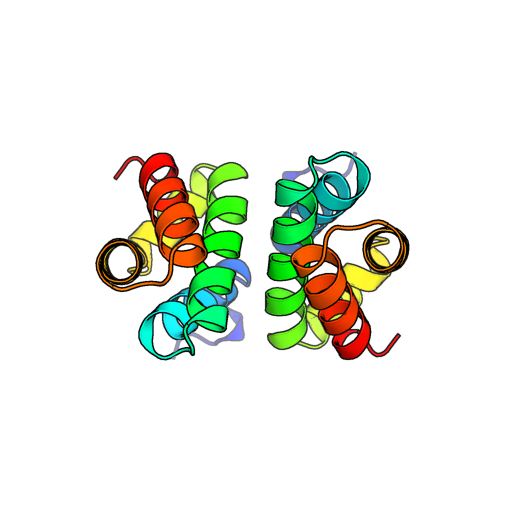 B 1 2 ? 10.508 14.57 16 1 47.09 2 PRO B O 1
ATOM 621 N N . SER B 1 3 ? 9.289 16.078 16.375 1 58.69 3 SER B N 1
ATOM 622 C CA . SER B 1 3 ? 8.25 15.273 17 1 58.69 3 SER B CA 1
ATOM 623 C C . SER B 1 3 ? 7.547 14.391 15.977 1 58.69 3 SER B C 1
ATOM 625 O O . SER B 1 3 ? 7.324 14.812 14.836 1 58.69 3 SER B O 1
ATOM 627 N N . ILE B 1 4 ? 7.699 13.18 16.078 1 55.16 4 ILE B N 1
ATOM 628 C CA . ILE B 1 4 ? 6.98 12.18 15.289 1 55.16 4 ILE B CA 1
ATOM 629 C C . ILE B 1 4 ? 5.59 12.711 14.938 1 55.16 4 ILE B C 1
ATOM 631 O O . ILE B 1 4 ? 5.047 12.383 13.883 1 55.16 4 ILE B O 1
ATOM 635 N N . ALA B 1 5 ? 5.184 13.594 15.828 1 60.12 5 ALA B N 1
ATOM 636 C CA . ALA B 1 5 ? 3.854 14.172 15.688 1 60.12 5 ALA B CA 1
ATOM 637 C C . ALA B 1 5 ? 3.787 15.094 14.469 1 60.12 5 ALA B C 1
ATOM 639 O O . ALA B 1 5 ? 2.707 15.352 13.93 1 60.12 5 ALA B O 1
ATOM 640 N N . LEU B 1 6 ? 4.977 15.406 14.016 1 67.62 6 LEU B N 1
ATOM 641 C CA . LEU B 1 6 ? 4.98 16.375 12.93 1 67.62 6 LEU B CA 1
ATOM 642 C C . LEU B 1 6 ? 5.254 15.695 11.586 1 67.62 6 LEU B C 1
ATOM 644 O O . LEU B 1 6 ? 5.145 16.328 10.531 1 67.62 6 LEU B O 1
ATOM 648 N N . ILE B 1 7 ? 5.453 14.375 11.867 1 77.12 7 ILE B N 1
ATOM 649 C CA . ILE B 1 7 ? 5.766 13.68 10.625 1 77.12 7 ILE B CA 1
ATOM 650 C C . ILE B 1 7 ? 4.477 13.367 9.867 1 77.12 7 ILE B C 1
ATOM 652 O O . ILE B 1 7 ? 3.52 12.852 10.445 1 77.12 7 ILE B O 1
ATOM 656 N N . ASP B 1 8 ? 4.484 13.781 8.68 1 84.81 8 ASP B N 1
ATOM 657 C CA . ASP B 1 8 ? 3.357 13.516 7.797 1 84.81 8 ASP B CA 1
ATOM 658 C C . ASP B 1 8 ? 3.086 12.016 7.691 1 84.81 8 ASP B C 1
ATOM 660 O O . ASP B 1 8 ? 4.012 11.219 7.488 1 84.81 8 ASP B O 1
ATOM 664 N N . PRO B 1 9 ? 1.858 11.617 7.906 1 83.19 9 PRO B N 1
ATOM 665 C CA . PRO B 1 9 ? 1.521 10.195 7.902 1 83.19 9 PRO B CA 1
ATOM 666 C C . PRO B 1 9 ? 1.984 9.484 6.637 1 83.19 9 PRO B C 1
ATOM 668 O O . PRO B 1 9 ? 2.326 8.297 6.68 1 83.19 9 PRO B O 1
ATOM 671 N N . ILE B 1 10 ? 2.045 10.117 5.578 1 87.44 10 ILE B N 1
ATOM 672 C CA . ILE B 1 10 ? 2.471 9.492 4.332 1 87.44 10 ILE B CA 1
ATOM 673 C C . ILE B 1 10 ? 3.979 9.258 4.359 1 87.44 10 ILE B C 1
ATOM 675 O O . ILE B 1 10 ? 4.461 8.219 3.9 1 87.44 10 ILE B O 1
ATOM 679 N N . VAL B 1 11 ? 4.645 10.188 4.871 1 92 11 VAL B N 1
ATOM 680 C CA . VAL B 1 11 ? 6.09 10.016 4.992 1 92 11 VAL B CA 1
ATOM 681 C C . VAL B 1 11 ? 6.398 8.82 5.891 1 92 11 VAL B C 1
ATOM 683 O O . VAL B 1 11 ? 7.258 8 5.566 1 92 11 VAL B O 1
ATOM 686 N N . ALA B 1 12 ? 5.711 8.797 6.961 1 89.94 12 ALA B N 1
ATOM 687 C CA . ALA B 1 12 ? 5.895 7.676 7.875 1 89.94 12 ALA B CA 1
ATOM 688 C C . ALA B 1 12 ? 5.594 6.352 7.18 1 89.94 12 ALA B C 1
ATOM 690 O O . ALA B 1 12 ? 6.332 5.375 7.344 1 89.94 12 ALA B O 1
ATOM 691 N N . LEU B 1 13 ? 4.582 6.297 6.441 1 89.94 13 LEU B N 1
ATOM 692 C CA . LEU B 1 13 ? 4.223 5.094 5.695 1 89.94 13 LEU B CA 1
ATOM 693 C C . LEU B 1 13 ? 5.309 4.73 4.691 1 89.94 13 LEU B C 1
ATOM 695 O O . LEU B 1 13 ? 5.699 3.566 4.586 1 89.94 13 LEU B O 1
ATOM 699 N N . VAL B 1 14 ? 5.781 5.668 4 1 95.25 14 VAL B N 1
ATOM 700 C CA . VAL B 1 14 ? 6.812 5.441 2.992 1 95.25 14 VAL B CA 1
ATOM 701 C C . VAL B 1 14 ? 8.078 4.914 3.66 1 95.25 14 VAL B C 1
ATOM 703 O O . VAL B 1 14 ? 8.719 3.988 3.152 1 95.25 14 VAL B O 1
ATOM 706 N N . TRP B 1 15 ? 8.391 5.453 4.781 1 94.94 15 TRP B N 1
ATOM 707 C CA . TRP B 1 15 ? 9.555 4.965 5.516 1 94.94 15 TRP B CA 1
ATOM 708 C C . TRP B 1 15 ? 9.398 3.488 5.859 1 94.94 15 TRP B C 1
ATOM 710 O O . TRP B 1 15 ? 10.352 2.709 5.719 1 94.94 15 TRP B O 1
ATOM 720 N N . GLU B 1 16 ? 8.367 3.18 6.305 1 92.56 16 GLU B N 1
ATOM 721 C CA . GLU B 1 16 ? 8.109 1.792 6.676 1 92.56 16 GLU B CA 1
ATOM 722 C C . GLU B 1 16 ? 8.188 0.872 5.461 1 92.56 16 GLU B C 1
ATOM 724 O O . GLU B 1 16 ? 8.75 -0.223 5.543 1 92.56 16 GLU B O 1
ATOM 729 N N . LEU B 1 17 ? 7.617 1.306 4.363 1 95.69 17 LEU B N 1
ATOM 730 C CA . LEU B 1 17 ? 7.641 0.504 3.145 1 95.69 17 LEU B CA 1
ATOM 731 C C . LEU B 1 17 ? 9.062 0.333 2.631 1 95.69 17 LEU B C 1
ATOM 733 O O . LEU B 1 17 ? 9.445 -0.757 2.201 1 95.69 17 LEU B O 1
ATOM 737 N N . ILE B 1 18 ? 9.812 1.348 2.715 1 97.94 18 ILE B N 1
ATOM 738 C CA . ILE B 1 18 ? 11.203 1.269 2.281 1 97.94 18 ILE B CA 1
ATOM 739 C C . ILE B 1 18 ? 11.977 0.335 3.207 1 97.94 18 ILE B C 1
ATOM 741 O O . ILE B 1 18 ? 12.789 -0.472 2.748 1 97.94 18 ILE B O 1
ATOM 745 N N . ALA B 1 19 ? 11.734 0.503 4.469 1 96.12 19 ALA B N 1
ATOM 746 C CA . ALA B 1 19 ? 12.359 -0.422 5.41 1 96.12 19 ALA B CA 1
ATOM 747 C C . ALA B 1 19 ? 12.023 -1.869 5.059 1 96.12 19 ALA B C 1
ATOM 749 O O . ALA B 1 19 ? 12.906 -2.734 5.074 1 96.12 19 ALA B O 1
ATOM 750 N N . SER B 1 20 ? 10.812 -2.156 4.77 1 94.94 20 SER B N 1
ATOM 751 C CA . SER B 1 20 ? 10.391 -3.498 4.379 1 94.94 20 SER B CA 1
ATOM 752 C C . SER B 1 20 ? 11.109 -3.957 3.115 1 94.94 20 SER B C 1
ATOM 754 O O . SER B 1 20 ? 11.438 -5.137 2.977 1 94.94 20 SER B O 1
ATOM 756 N N . LEU B 1 21 ? 11.391 -3.096 2.186 1 96.94 21 LEU B N 1
ATOM 757 C CA . LEU B 1 21 ? 12.117 -3.408 0.96 1 96.94 21 LEU B CA 1
ATOM 758 C C . LEU B 1 21 ? 13.555 -3.83 1.271 1 96.94 21 LEU B C 1
ATOM 760 O O . LEU B 1 21 ? 14.133 -4.648 0.554 1 96.94 21 LEU B O 1
ATOM 764 N N . CYS B 1 22 ? 14.031 -3.281 2.314 1 97.12 22 CYS B N 1
ATOM 765 C CA . CYS B 1 22 ? 15.445 -3.479 2.617 1 97.12 22 CYS B CA 1
ATOM 766 C C . CYS B 1 22 ? 15.656 -4.758 3.418 1 97.12 22 CYS B C 1
ATOM 768 O O . CYS B 1 22 ? 16.594 -5.508 3.16 1 97.12 22 CYS B O 1
ATOM 770 N N . ILE B 1 23 ? 14.797 -5.012 4.363 1 94.81 23 ILE B N 1
ATOM 771 C CA . ILE B 1 23 ? 15.156 -6.07 5.305 1 94.81 23 ILE B CA 1
ATOM 772 C C . ILE B 1 23 ? 14.023 -7.086 5.402 1 94.81 23 ILE B C 1
ATOM 774 O O . ILE B 1 23 ? 14.109 -8.047 6.164 1 94.81 23 ILE B O 1
ATOM 778 N N . GLY B 1 24 ? 13.016 -6.906 4.656 1 94.38 24 GLY B N 1
ATOM 779 C CA . GLY B 1 24 ? 11.891 -7.82 4.73 1 94.38 24 GLY B CA 1
ATOM 780 C C . GLY B 1 24 ? 12.133 -9.133 4 1 94.38 24 GLY B C 1
ATOM 781 O O . GLY B 1 24 ? 13.133 -9.273 3.289 1 94.38 24 GLY B O 1
ATOM 782 N N . SER B 1 25 ? 11.18 -10.07 4.301 1 94.38 25 SER B N 1
ATOM 783 C CA . SER B 1 25 ? 11.172 -11.297 3.512 1 94.38 25 SER B CA 1
ATOM 784 C C . SER B 1 25 ? 10.875 -11.016 2.045 1 94.38 25 SER B C 1
ATOM 786 O O . SER B 1 25 ? 10.508 -9.891 1.689 1 94.38 25 SER B O 1
ATOM 788 N N . GLN B 1 26 ? 10.992 -12.086 1.152 1 93.62 26 GLN B N 1
ATOM 789 C CA . GLN B 1 26 ? 10.688 -11.914 -0.265 1 93.62 26 GLN B CA 1
ATOM 790 C C . GLN B 1 26 ? 9.25 -11.453 -0.468 1 93.62 26 GLN B C 1
ATOM 792 O O . GLN B 1 26 ? 8.984 -10.586 -1.302 1 93.62 26 GLN B O 1
ATOM 797 N N . GLU B 1 27 ? 8.383 -11.969 0.334 1 89.31 27 GLU B N 1
ATOM 798 C CA . GLU B 1 27 ? 6.973 -11.609 0.222 1 89.31 27 GLU B CA 1
ATOM 799 C C . GLU B 1 27 ? 6.727 -10.188 0.718 1 89.31 27 GLU B C 1
ATOM 801 O O . GLU B 1 27 ? 6 -9.422 0.081 1 89.31 27 GLU B O 1
ATOM 806 N N . ASP B 1 28 ? 7.402 -9.867 1.772 1 90.88 28 ASP B N 1
ATOM 807 C CA . ASP B 1 28 ? 7.254 -8.523 2.326 1 90.88 28 ASP B CA 1
ATOM 808 C C . ASP B 1 28 ? 7.793 -7.473 1.358 1 90.88 28 ASP B C 1
ATOM 810 O O . ASP B 1 28 ? 7.203 -6.398 1.209 1 90.88 28 ASP B O 1
ATOM 814 N N . ARG B 1 29 ? 8.891 -7.855 0.804 1 95.12 29 ARG B N 1
ATOM 815 C CA . ARG B 1 29 ? 9.516 -6.93 -0.138 1 95.12 29 ARG B CA 1
ATOM 816 C C . ARG B 1 29 ? 8.625 -6.715 -1.359 1 95.12 29 ARG B C 1
ATOM 818 O O . ARG B 1 29 ? 8.477 -5.586 -1.83 1 95.12 29 ARG B O 1
ATOM 825 N N . SER B 1 30 ? 8.031 -7.789 -1.804 1 93.62 30 SER B N 1
ATOM 826 C CA . SER B 1 30 ? 7.129 -7.703 -2.943 1 93.62 30 SER B CA 1
ATOM 827 C C . SER B 1 30 ? 5.895 -6.871 -2.607 1 93.62 30 SER B C 1
ATOM 829 O O . SER B 1 30 ? 5.438 -6.07 -3.426 1 93.62 30 SER B O 1
ATOM 831 N N . GLU B 1 31 ? 5.422 -7.008 -1.384 1 91.56 31 GLU B N 1
ATOM 832 C CA . GLU B 1 31 ? 4.246 -6.277 -0.929 1 91.56 31 GLU B CA 1
ATOM 833 C C . GLU B 1 31 ? 4.547 -4.789 -0.767 1 91.56 31 GLU B C 1
ATOM 835 O O . GLU B 1 31 ? 3.732 -3.941 -1.136 1 91.56 31 GLU B O 1
ATOM 840 N N . ALA B 1 32 ? 5.652 -4.559 -0.244 1 95.88 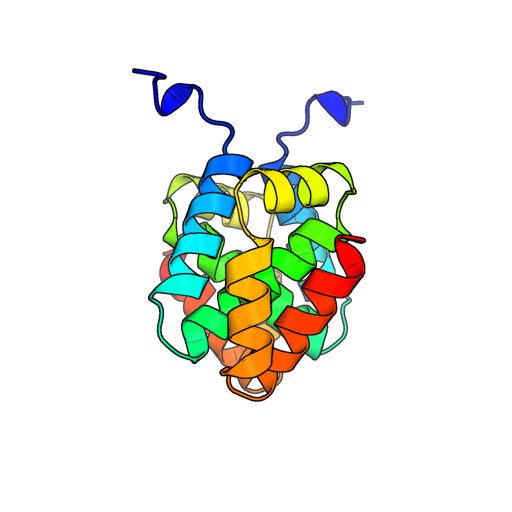32 ALA B N 1
ATOM 841 C CA . ALA B 1 32 ? 6.051 -3.16 -0.085 1 95.88 32 ALA B CA 1
ATOM 842 C C . ALA B 1 32 ? 6.137 -2.457 -1.436 1 95.88 32 ALA B C 1
ATOM 844 O O . ALA B 1 32 ? 5.652 -1.332 -1.587 1 95.88 32 ALA B O 1
ATOM 845 N N . ALA B 1 33 ? 6.703 -3.146 -2.412 1 96.81 33 ALA B N 1
ATOM 846 C CA . ALA B 1 33 ? 6.809 -2.568 -3.748 1 96.81 33 ALA B CA 1
ATOM 847 C C . ALA B 1 33 ? 5.43 -2.314 -4.348 1 96.81 33 ALA B C 1
ATOM 849 O O . ALA B 1 33 ? 5.199 -1.278 -4.977 1 96.81 33 ALA B O 1
ATOM 850 N N . ALA B 1 34 ? 4.527 -3.234 -4.09 1 93.31 34 ALA B N 1
ATOM 851 C CA . ALA B 1 34 ? 3.162 -3.066 -4.586 1 93.31 34 ALA B CA 1
ATOM 852 C C . ALA B 1 34 ? 2.51 -1.824 -3.988 1 93.31 34 ALA B C 1
ATOM 854 O O . ALA B 1 34 ? 1.822 -1.077 -4.688 1 93.31 34 ALA B O 1
ATOM 855 N N . CYS B 1 35 ? 2.768 -1.633 -2.721 1 96.19 35 CYS B N 1
ATOM 856 C CA . CYS B 1 35 ? 2.201 -0.466 -2.053 1 96.19 35 CYS B CA 1
ATOM 857 C C . CYS B 1 35 ? 2.799 0.822 -2.605 1 96.19 35 CYS B C 1
ATOM 859 O O . CYS B 1 35 ? 2.082 1.804 -2.812 1 96.19 35 CYS B O 1
ATOM 861 N N . LEU B 1 36 ? 3.994 0.801 -2.93 1 96.56 36 LEU B N 1
ATOM 862 C CA . LEU B 1 36 ? 4.652 1.982 -3.479 1 96.56 36 LEU B CA 1
ATOM 863 C C . LEU B 1 36 ? 4.145 2.283 -4.887 1 96.56 36 LEU B C 1
ATOM 865 O O . LEU B 1 36 ? 4.016 3.447 -5.266 1 96.56 36 LEU B O 1
ATOM 869 N N . VAL B 1 37 ? 3.83 1.234 -5.656 1 93.81 37 VAL B N 1
ATOM 870 C CA . VAL B 1 37 ? 3.215 1.418 -6.965 1 93.81 37 VAL B CA 1
ATOM 871 C C . VAL B 1 37 ? 1.895 2.17 -6.816 1 93.81 37 VAL B C 1
ATOM 873 O O . VAL B 1 37 ? 1.639 3.137 -7.535 1 93.81 37 VAL B O 1
ATOM 876 N N . SER B 1 38 ? 1.129 1.735 -5.867 1 91.5 38 SER B N 1
ATOM 877 C CA . SER B 1 38 ? -0.186 2.33 -5.656 1 91.5 38 SER B CA 1
ATOM 878 C C . SER B 1 38 ? -0.072 3.803 -5.277 1 91.5 38 SER B C 1
ATOM 880 O O . SER B 1 38 ? -0.851 4.633 -5.75 1 91.5 38 SER B O 1
ATOM 882 N N . LEU B 1 39 ? 0.87 4.09 -4.449 1 92.38 39 LEU B N 1
ATOM 883 C CA . LEU B 1 39 ? 1.106 5.473 -4.047 1 92.38 39 LEU B CA 1
ATOM 884 C C . LEU B 1 39 ? 1.551 6.316 -5.238 1 92.38 39 LEU B C 1
ATOM 886 O O . LEU B 1 39 ? 1.024 7.406 -5.461 1 92.38 39 LEU B O 1
ATOM 890 N N . ALA B 1 40 ? 2.463 5.785 -5.984 1 94.88 40 ALA B N 1
ATOM 891 C CA . ALA B 1 40 ? 3.021 6.527 -7.109 1 94.88 40 ALA B CA 1
ATOM 892 C C . ALA B 1 40 ? 1.972 6.75 -8.195 1 94.88 40 ALA B C 1
ATOM 894 O O . ALA B 1 40 ? 2.031 7.738 -8.93 1 94.88 40 ALA B O 1
ATOM 895 N N . LEU B 1 41 ? 1.023 5.863 -8.312 1 89.75 41 LEU B N 1
ATOM 896 C CA . LEU B 1 41 ? -0.055 5.98 -9.289 1 89.75 41 LEU B CA 1
ATOM 897 C C . LEU B 1 41 ? -1.029 7.082 -8.891 1 89.75 41 LEU B C 1
ATOM 899 O O . LEU B 1 41 ? -1.69 7.672 -9.75 1 89.75 41 LEU B O 1
ATOM 903 N N . GLN B 1 42 ? -1.099 7.359 -7.594 1 87.31 42 GLN B N 1
ATOM 904 C CA . GLN B 1 42 ? -2.111 8.273 -7.07 1 87.31 42 GLN B CA 1
ATOM 905 C C . GLN B 1 42 ? -1.762 9.719 -7.387 1 87.31 42 GLN B C 1
ATOM 907 O O . GLN B 1 42 ? -2.639 10.516 -7.734 1 87.31 42 GLN B O 1
ATOM 912 N N . SER B 1 43 ? -0.552 10.047 -7.164 1 87.25 43 SER B N 1
ATOM 913 C CA . SER B 1 43 ? -0.16 11.43 -7.422 1 87.25 43 SER B CA 1
ATOM 914 C C . SER B 1 43 ? 1.351 11.555 -7.598 1 87.25 43 SER B C 1
ATOM 916 O O . SER B 1 43 ? 2.115 10.82 -6.969 1 87.25 43 SER B O 1
ATOM 918 N N . ASP B 1 44 ? 1.747 12.547 -8.43 1 91.75 44 ASP B N 1
ATOM 919 C CA . ASP B 1 44 ? 3.166 12.844 -8.609 1 91.75 44 ASP B CA 1
ATOM 920 C C . ASP B 1 44 ? 3.801 13.273 -7.285 1 91.75 44 ASP B C 1
ATOM 922 O O . ASP B 1 44 ? 4.984 13.023 -7.051 1 91.75 44 ASP B O 1
ATOM 926 N N . HIS B 1 45 ? 2.938 13.883 -6.449 1 90.19 45 HIS B N 1
ATOM 927 C CA . HIS B 1 45 ? 3.41 14.32 -5.141 1 90.19 45 HIS B CA 1
ATOM 928 C C . HIS B 1 45 ? 3.941 13.148 -4.324 1 90.19 45 HIS B C 1
ATOM 930 O O . HIS B 1 45 ? 5.027 13.234 -3.74 1 90.19 45 HIS B O 1
ATOM 936 N N . TYR B 1 46 ? 3.252 12.062 -4.391 1 91.5 46 TYR B N 1
ATOM 937 C CA . TYR B 1 46 ? 3.672 10.891 -3.639 1 91.5 46 TYR B CA 1
ATOM 938 C C . TYR B 1 46 ? 4.922 10.273 -4.25 1 91.5 46 TYR B C 1
ATOM 940 O O . TYR B 1 46 ? 5.785 9.758 -3.531 1 91.5 46 TYR B O 1
ATOM 948 N N . GLY B 1 47 ? 5.047 10.305 -5.543 1 96.38 47 GLY B N 1
ATOM 949 C CA . GLY B 1 47 ? 6.27 9.859 -6.191 1 96.38 47 GLY B CA 1
ATOM 950 C C . GLY B 1 47 ? 7.504 10.609 -5.727 1 96.38 47 GLY B C 1
ATOM 951 O O . GLY B 1 47 ? 8.547 10.008 -5.473 1 96.38 47 GLY B O 1
ATOM 952 N N . LYS B 1 48 ? 7.367 11.883 -5.582 1 95.88 48 LYS B N 1
ATOM 953 C CA . LYS B 1 48 ? 8.477 12.711 -5.121 1 95.88 48 LYS B CA 1
ATOM 954 C C . LYS B 1 48 ? 8.859 12.367 -3.684 1 95.88 48 LYS B C 1
ATOM 956 O O . LYS B 1 48 ? 10.039 12.391 -3.332 1 95.88 48 LYS B O 1
ATOM 961 N N . ILE B 1 49 ? 7.891 12.094 -2.883 1 94.25 49 ILE B N 1
ATOM 962 C CA . ILE B 1 49 ? 8.164 11.68 -1.512 1 94.25 49 ILE B CA 1
ATOM 963 C C . ILE B 1 49 ? 8.945 10.367 -1.519 1 94.25 49 ILE B C 1
ATOM 965 O O . ILE B 1 49 ? 9.945 10.227 -0.8 1 94.25 49 ILE B O 1
ATOM 969 N N . ILE B 1 50 ? 8.57 9.43 -2.357 1 97.56 50 ILE B N 1
ATOM 970 C CA . ILE B 1 50 ? 9.25 8.141 -2.443 1 97.56 50 ILE B CA 1
ATOM 971 C C . ILE B 1 50 ? 10.711 8.352 -2.834 1 97.56 50 ILE B C 1
ATOM 973 O O . ILE B 1 50 ? 11.617 7.789 -2.207 1 97.56 50 ILE B O 1
ATOM 977 N N . ILE B 1 51 ? 10.898 9.18 -3.859 1 98 51 ILE B N 1
ATOM 978 C CA . ILE B 1 51 ? 12.25 9.477 -4.32 1 98 51 ILE B CA 1
ATOM 979 C C . ILE B 1 51 ? 13.031 10.164 -3.205 1 98 51 ILE B C 1
ATOM 981 O O . ILE B 1 51 ? 14.148 9.758 -2.877 1 98 51 ILE B O 1
ATOM 985 N N . GLY B 1 52 ? 12.469 11.133 -2.641 1 96.81 52 GLY B N 1
ATOM 986 C CA . GLY B 1 52 ? 13.133 11.93 -1.623 1 96.81 52 GLY B CA 1
ATOM 987 C C . GLY B 1 52 ? 13.5 11.133 -0.387 1 96.81 52 GLY B C 1
ATOM 988 O O . GLY B 1 52 ? 14.5 11.43 0.272 1 96.81 52 GLY B O 1
ATOM 989 N N . GLU B 1 53 ? 12.75 10.172 -0.041 1 96.44 53 GLU B N 1
ATOM 990 C CA . GLU B 1 53 ? 12.977 9.375 1.161 1 96.44 53 GLU B CA 1
ATOM 991 C C . GLU B 1 53 ? 13.898 8.195 0.874 1 96.44 53 GLU B C 1
ATOM 993 O O . GLU B 1 53 ? 14.172 7.383 1.76 1 96.44 53 GLU B O 1
ATOM 998 N N . GLY B 1 54 ? 14.32 8.055 -0.335 1 97.81 54 GLY B N 1
ATOM 999 C CA . GLY B 1 54 ? 15.344 7.07 -0.657 1 97.81 54 GLY B CA 1
ATOM 1000 C C . GLY B 1 54 ? 14.766 5.734 -1.082 1 97.81 54 GLY B C 1
ATOM 1001 O O . GLY B 1 54 ? 15.375 4.688 -0.849 1 97.81 54 GLY B O 1
ATOM 1002 N N . GLY B 1 55 ? 13.68 5.785 -1.755 1 98.31 55 GLY B N 1
ATOM 1003 C CA . GLY B 1 55 ? 13.016 4.547 -2.125 1 98.31 55 GLY B CA 1
ATOM 1004 C C . GLY B 1 55 ? 13.57 3.93 -3.396 1 98.31 55 GLY B C 1
ATOM 1005 O O . GLY B 1 55 ? 13.391 2.734 -3.641 1 98.31 55 GLY B O 1
ATOM 1006 N N . VAL B 1 56 ? 14.281 4.633 -4.223 1 98.25 56 VAL B N 1
ATOM 1007 C CA . VAL B 1 56 ? 14.703 4.18 -5.543 1 98.25 56 VAL B CA 1
ATOM 1008 C C . VAL B 1 56 ? 15.742 3.066 -5.398 1 98.25 56 VAL B C 1
ATOM 1010 O O . VAL B 1 56 ? 15.664 2.043 -6.078 1 98.25 56 VAL B O 1
ATOM 1013 N N . GLY B 1 57 ? 16.656 3.279 -4.555 1 98.12 57 GLY B N 1
ATOM 1014 C CA . GLY B 1 57 ? 17.703 2.291 -4.352 1 98.12 57 GLY B CA 1
ATOM 1015 C C . GLY B 1 57 ? 17.156 0.914 -4.016 1 98.12 57 GLY B C 1
ATOM 1016 O O . GLY B 1 57 ? 17.375 -0.042 -4.762 1 98.12 57 GLY B O 1
ATOM 1017 N N . PRO B 1 58 ? 16.5 0.851 -2.988 1 98.38 58 PRO B N 1
ATOM 1018 C CA . PRO B 1 58 ? 15.914 -0.431 -2.588 1 98.38 58 PRO B CA 1
ATOM 1019 C C . PRO B 1 58 ? 15.023 -1.033 -3.67 1 98.38 58 PRO B C 1
ATOM 1021 O O . PRO B 1 58 ? 14.984 -2.256 -3.836 1 98.38 58 PRO B O 1
ATOM 1024 N N . LEU B 1 59 ? 14.32 -0.275 -4.434 1 98.19 59 LEU B N 1
ATOM 1025 C CA . LEU B 1 59 ? 13.492 -0.772 -5.531 1 98.19 59 LEU B CA 1
ATOM 1026 C C . LEU B 1 59 ? 14.359 -1.382 -6.629 1 98.19 59 LEU B C 1
ATOM 1028 O O . LEU B 1 59 ? 14.023 -2.432 -7.18 1 98.19 59 LEU B O 1
ATOM 1032 N N . LEU B 1 60 ? 15.414 -0.702 -6.895 1 98.25 60 LEU B N 1
ATOM 1033 C CA . LEU B 1 60 ? 16.328 -1.228 -7.902 1 98.25 60 LEU B CA 1
ATOM 1034 C C . LEU B 1 60 ? 16.922 -2.561 -7.457 1 98.25 60 LEU B C 1
ATOM 1036 O O . LEU B 1 60 ? 17.062 -3.48 -8.266 1 98.25 60 LEU B O 1
ATOM 1040 N N . MET B 1 61 ? 17.25 -2.598 -6.207 1 97.94 61 MET B N 1
ATOM 1041 C CA . MET B 1 61 ? 17.781 -3.852 -5.68 1 97.94 61 MET B CA 1
ATOM 1042 C C . MET B 1 61 ? 16.766 -4.977 -5.812 1 97.94 61 MET B C 1
ATOM 1044 O O . MET B 1 61 ? 17.109 -6.094 -6.191 1 97.94 61 MET B O 1
ATOM 1048 N N . LEU B 1 62 ? 15.523 -4.695 -5.48 1 97.75 62 LEU B N 1
ATOM 1049 C CA . LEU B 1 62 ? 14.461 -5.684 -5.598 1 97.75 62 LEU B CA 1
ATOM 1050 C C . LEU B 1 62 ? 14.289 -6.121 -7.047 1 97.75 62 LEU B C 1
ATOM 1052 O O . LEU B 1 62 ? 13.984 -7.289 -7.316 1 97.75 62 LEU B O 1
ATOM 1056 N N . MET B 1 63 ? 14.414 -5.254 -7.973 1 96.81 63 MET B N 1
ATOM 1057 C CA . MET B 1 63 ? 14.273 -5.582 -9.391 1 96.81 63 MET B CA 1
ATOM 1058 C C . MET B 1 63 ? 15.328 -6.598 -9.82 1 96.81 63 MET B C 1
ATOM 1060 O O . MET B 1 63 ? 15.086 -7.418 -10.703 1 96.81 63 MET B O 1
ATOM 1064 N N . LYS B 1 64 ? 16.422 -6.527 -9.141 1 96.5 64 LYS B N 1
ATOM 1065 C CA . LYS B 1 64 ? 17.547 -7.391 -9.492 1 96.5 64 LYS B CA 1
ATOM 1066 C C . LYS B 1 64 ? 17.484 -8.711 -8.727 1 96.5 64 LYS B C 1
ATOM 1068 O O . LYS B 1 64 ? 17.812 -9.766 -9.273 1 96.5 64 LYS B O 1
ATOM 1073 N N . GLU B 1 65 ? 17.031 -8.711 -7.559 1 97 65 GLU B N 1
ATOM 1074 C CA . GLU B 1 65 ? 17.25 -9.859 -6.684 1 97 65 GLU B CA 1
ATOM 1075 C C . GLU B 1 65 ? 15.938 -10.422 -6.16 1 97 65 GLU B C 1
ATOM 1077 O O . GLU B 1 65 ? 15.93 -11.461 -5.492 1 97 65 GLU B O 1
ATOM 1082 N N . GLY B 1 66 ? 14.906 -9.797 -6.441 1 96.31 66 GLY B N 1
ATOM 1083 C CA . GLY B 1 66 ? 13.633 -10.234 -5.906 1 96.31 66 GLY B CA 1
ATOM 1084 C C . GLY B 1 66 ? 13.055 -11.43 -6.641 1 96.31 66 GLY B C 1
ATOM 1085 O O . GLY B 1 66 ? 13.633 -11.898 -7.625 1 96.31 66 GLY B O 1
ATOM 1086 N N . ASN B 1 67 ? 11.961 -11.945 -6.023 1 95.38 67 ASN B N 1
ATOM 1087 C CA . ASN B 1 67 ? 11.18 -12.93 -6.766 1 95.38 67 ASN B CA 1
ATOM 1088 C C . ASN B 1 67 ? 10.43 -12.289 -7.926 1 95.38 67 ASN B C 1
ATOM 1090 O O . ASN B 1 67 ? 10.453 -11.07 -8.094 1 95.38 67 ASN B O 1
ATOM 1094 N N . ILE B 1 68 ? 9.719 -13.039 -8.656 1 94.44 68 ILE B N 1
ATOM 1095 C CA . ILE B 1 68 ? 9.109 -12.586 -9.906 1 94.44 68 ILE B CA 1
ATOM 1096 C C . ILE B 1 68 ? 8.125 -11.461 -9.617 1 94.44 68 ILE B C 1
ATOM 1098 O O . ILE B 1 68 ? 8.148 -10.414 -10.266 1 94.44 68 ILE B O 1
ATOM 1102 N N . GLU B 1 69 ? 7.266 -11.641 -8.664 1 90.88 69 GLU B N 1
ATOM 1103 C CA . GLU B 1 69 ? 6.27 -10.633 -8.32 1 90.88 69 GLU B CA 1
ATOM 1104 C C . GLU B 1 69 ? 6.934 -9.344 -7.84 1 90.88 69 GLU B C 1
ATOM 1106 O O . GLU B 1 69 ? 6.523 -8.242 -8.227 1 90.88 69 GLU B O 1
ATOM 1111 N N . GLY B 1 70 ? 7.926 -9.539 -6.988 1 95.56 70 GLY B N 1
ATOM 1112 C CA . GLY B 1 70 ? 8.664 -8.391 -6.504 1 95.56 70 GLY B CA 1
ATOM 1113 C C . GLY B 1 70 ? 9.383 -7.629 -7.609 1 95.56 70 GLY B C 1
ATOM 1114 O O . GLY B 1 70 ? 9.391 -6.398 -7.621 1 95.56 70 GLY B O 1
ATOM 1115 N N . GLN B 1 71 ? 9.938 -8.375 -8.516 1 97.25 71 GLN B N 1
ATOM 1116 C CA . GLN B 1 71 ? 10.625 -7.75 -9.641 1 97.25 71 GLN B CA 1
ATOM 1117 C C . GLN B 1 71 ? 9.648 -6.953 -10.508 1 97.25 71 GLN B C 1
ATOM 1119 O O . GLN B 1 71 ? 9.961 -5.84 -10.938 1 97.25 71 GLN B O 1
ATOM 1124 N N . LYS B 1 72 ? 8.539 -7.453 -10.719 1 94.44 72 LYS B N 1
ATOM 1125 C CA . LYS B 1 72 ? 7.504 -6.797 -11.516 1 94.44 72 LYS B CA 1
ATOM 1126 C C . LYS B 1 72 ? 7.027 -5.512 -10.836 1 94.44 72 LYS B C 1
ATOM 1128 O O . LYS B 1 72 ? 6.945 -4.461 -11.477 1 94.44 72 LYS B O 1
ATOM 1133 N N . ASN B 1 73 ? 6.727 -5.637 -9.625 1 94.5 73 ASN B N 1
ATOM 1134 C CA . ASN B 1 73 ? 6.23 -4.484 -8.883 1 94.5 73 ASN B CA 1
ATOM 1135 C C . ASN B 1 73 ? 7.289 -3.391 -8.773 1 94.5 73 ASN B C 1
ATOM 1137 O O . ASN B 1 73 ? 6.977 -2.203 -8.875 1 94.5 73 ASN B O 1
ATOM 1141 N N . ALA B 1 74 ? 8.523 -3.859 -8.555 1 97.75 74 ALA B N 1
ATOM 1142 C CA . ALA B 1 74 ? 9.617 -2.889 -8.477 1 97.75 74 ALA B CA 1
ATOM 1143 C C . ALA B 1 74 ? 9.781 -2.143 -9.797 1 97.75 74 ALA B C 1
ATOM 1145 O O . ALA B 1 74 ? 9.906 -0.916 -9.812 1 97.75 74 ALA B O 1
ATOM 1146 N N . ALA B 1 75 ? 9.734 -2.844 -10.852 1 97.19 75 ALA B N 1
ATOM 1147 C CA . ALA B 1 75 ? 9.852 -2.234 -12.18 1 97.19 75 ALA B CA 1
ATOM 1148 C C . ALA B 1 75 ? 8.719 -1.247 -12.43 1 97.19 75 ALA B C 1
ATOM 1150 O O . ALA B 1 75 ? 8.945 -0.153 -12.953 1 97.19 75 ALA B O 1
ATOM 1151 N N . ARG B 1 76 ? 7.613 -1.641 -12.094 1 94.69 76 ARG B N 1
ATOM 1152 C CA . ARG B 1 76 ? 6.445 -0.784 -12.273 1 94.69 76 ARG B CA 1
ATOM 1153 C C . ARG B 1 76 ? 6.57 0.492 -11.445 1 94.69 76 ARG B C 1
ATOM 1155 O O . ARG B 1 76 ? 6.293 1.587 -11.945 1 94.69 76 ARG B O 1
ATOM 1162 N N . ALA B 1 77 ? 6.941 0.298 -10.227 1 97.19 77 ALA B N 1
ATOM 1163 C CA . ALA B 1 77 ? 7.133 1.456 -9.359 1 97.19 77 ALA B CA 1
ATOM 1164 C C . ALA B 1 77 ? 8.164 2.416 -9.938 1 97.19 77 ALA B C 1
ATOM 1166 O O . ALA B 1 77 ? 7.91 3.617 -10.055 1 97.19 77 ALA B O 1
ATOM 1167 N N . ILE B 1 78 ? 9.273 1.868 -10.383 1 97.31 78 ILE B N 1
ATOM 1168 C CA . ILE B 1 78 ? 10.352 2.676 -10.938 1 97.31 78 ILE B CA 1
ATOM 1169 C C . ILE B 1 78 ? 9.867 3.393 -12.195 1 97.31 78 ILE B C 1
ATOM 1171 O O . ILE B 1 78 ? 10.18 4.566 -12.406 1 97.31 78 ILE B O 1
ATOM 1175 N N . GLY B 1 79 ? 9.164 2.742 -12.93 1 96.56 79 GLY B N 1
ATOM 1176 C CA . GLY B 1 79 ? 8.609 3.348 -14.125 1 96.56 79 GLY B CA 1
ATOM 1177 C C . GLY B 1 79 ? 7.703 4.531 -13.828 1 96.56 79 GLY B C 1
ATOM 1178 O O . GLY B 1 79 ? 7.68 5.504 -14.586 1 96.56 79 GLY B O 1
ATOM 1179 N N . LEU B 1 80 ? 7.004 4.527 -12.852 1 95.19 80 LEU B N 1
ATOM 1180 C CA . LEU B 1 80 ? 6.074 5.586 -12.469 1 95.19 80 LEU B CA 1
ATOM 1181 C C . LEU B 1 80 ? 6.816 6.77 -11.859 1 95.19 80 LEU B C 1
ATOM 1183 O O . LEU B 1 80 ? 6.348 7.906 -11.93 1 95.19 80 LEU B O 1
ATOM 1187 N N . LEU B 1 81 ? 7.914 6.523 -11.219 1 95.56 81 LEU B N 1
ATOM 1188 C CA . LEU B 1 81 ? 8.664 7.551 -10.5 1 95.56 81 LEU B CA 1
ATOM 1189 C C . LEU B 1 81 ? 9.477 8.398 -11.469 1 95.56 81 LEU B C 1
ATOM 1191 O O . LEU B 1 81 ? 9.984 9.461 -11.094 1 95.56 81 LEU B O 1
ATOM 1195 N N . LYS B 1 82 ? 9.273 8.125 -12.672 1 83.38 82 LYS B N 1
ATOM 1196 C CA . LYS B 1 82 ? 9.977 8.883 -13.703 1 83.38 82 LYS B CA 1
ATOM 1197 C C . LYS B 1 82 ? 11.328 9.383 -13.188 1 83.38 82 LYS B C 1
ATOM 1199 O O . LYS B 1 82 ? 11.586 10.594 -13.18 1 83.38 82 LYS B O 1
ATOM 1204 N N . VAL B 1 83 ? 11.969 8.508 -12.656 1 71.94 83 VAL B N 1
ATOM 1205 C CA . VAL B 1 83 ? 13.266 8.898 -12.109 1 71.94 83 VAL B CA 1
ATOM 1206 C C . VAL B 1 83 ? 14.242 9.172 -13.25 1 71.94 83 VAL B C 1
ATOM 1208 O O . VAL B 1 83 ? 14.078 8.648 -14.352 1 71.94 83 VAL B O 1
#

InterPro domains:
  IPR000225 Armadillo [PF00514] (49-79)
  IPR011989 Armadillo-like helical [G3DSA:1.25.10.10] (6-82)
  IPR016024 Armadillo-type fold [SSF48371] (17-80)

Secondary structure (DSSP, 8-state):
---GGGS-HHHHHHHHHHHHHHHS-HHHHHHHHHHHHHHHHH-HHHHHHHHHTT-HHHHHHHHHHS-HHHHHHHHHHHHHHT-/---GGGS-HHHHHHHHHHHHHHHS-HHHHHHHHHHHHHHHHH-HHHHHHHHHTT-HHHHHHHHHHS-HHHHHHHHHHHHHHT-

pLDDT: mean 91.0, std 11.47, range [38.66, 98.44]

Sequence (166 aa):
IPSIALIDPIVALVWELIASLCIGSQEDRSEAAACLVSLALQSDHYGKIIIGEGGVGPLLMLMKEGNIEGQKNAARAIGLLKVIPSIALIDPIVALVWELIASLCIGSQEDRSEAAACLVSLALQSDHYGKIIIGEGGVGPLLMLMKEGNIEGQKNAARAIGLLKV

Nearest PDB structures (foldseek):
  6sa6-assembly1_A  TM=9.273E-01  e=3.086E-02  synthetic construct
  6sa7-assembly1_B  TM=9.193E-01  e=4.310E-02  synthetic construct
  5mfd-assembly2_C  TM=9.131E-01  e=3.856E-02  synthetic construct
  5mfm-assembly6_F  TM=8.973E-01  e=4.557E-02  synthetic construct
  6sa8-assembly1_A  TM=9.114E-01  e=1.174E-01  synthetic construct

Radius of gyration: 14.99 Å; Cα contacts (8 Å, |Δi|>4): 235; chains: 2; bounding box: 36×38×32 Å

=== Feature glossary ===
Legend for the data blocks above and below:

— What the protein is —

The amino-acid sequence is the protein's primary structure: the linear order of residues from the N-terminus to the C-terminus, written in one-letter code. Everything else here — the 3D coordinates, the secondary structure, the domain annotations — is ultimately a consequence of this string.

Functional annotations link the protein to curated databases. InterPro entries identify conserved domains and families by matching the sequence against member-database signatures (Pfam, PROSITE, CDD, …). Gene Ontology (GO) terms describe molecular function, biological process, and cellular component in a controlled vocabulary. CATH places the structure in a hierarchical fold classification (Class/Architecture/Topology/Homologous-superfamily). The organism is the source species.

— Where its atoms are —

Atomic coordinates in PDBx/mmCIF format — the same representation the Protein Data Bank distributes. Each line of the _atom_site loop places one backbone atom in Cartesian space (units: ångströms, origin: arbitrary).

The six renders are orthographic views along the three Cartesian axes in both directions. Representation (cartoon, sticks, or surface) and color scheme (sequence-rainbow or by-chain) vary across proteins so the training set covers all the common visualization conventions.

— Local backbone conformation —

Eight-state secondary structure (DSSP): H is the canonical α-helix, G the tighter 3₁₀-helix, I the wider π-helix; E/B are β-structure, T and S are turns and bends, and '-' is everything else. DSSP derives these from the pattern of main-chain N–H···O=C hydrogen bonds, not from the sequence.

Three-state secondary structure (P-SEA) collapses the eight DSSP classes into helix (a), strand (b), and coil (c). P-SEA assigns these from Cα geometry alone — distances and angles — without requiring backbone oxygens, so it works on any Cα trace.

φ (phi) and ψ (psi) are the two rotatable backbone dihedrals per residue: φ is the C(i-1)–N–Cα–C torsion, ψ is the N–Cα–C–N(i+1) torsion, both in degrees on (−180°, 180°]. α-helical residues cluster near (−60°, −45°); β-strand residues near (−120°, +130°). A Ramachandran plot is simply a scatter of (φ, ψ) for every residue.

— Global shape and packing —

The geometric summary reports three shape descriptors. Rg (radius of gyration) measures how spread out the Cα atoms are about their centre of mass; compact globular proteins have small Rg, elongated or unfolded ones large. Cα contacts (<8 Å, |i−j|>4) count long-range residue pairs in spatial proximity — high for tightly packed folds, near zero for rods or random coil. The bounding-box extents give the protein's footprint along x, y, z in Å.

SASA measures how much of the protein is reachable by solvent. It is computed by rolling a water-sized probe over the atomic surface and summing the exposed area (Å²). Per-residue SASA distinguishes core (buried, low SASA) from surface (exposed, high SASA) residues; total SASA is a whole-molecule size measure.

Plot images: a contact map (which residues are close in 3D, as an N×N binary image), a Ramachandran scatter (backbone torsion angles, revealing secondary-structure composition at a glance), and — for AlphaFold structures — a PAE heatmap (pairwise prediction confidence).

— Structural neighborhood —

A 3Di character summarizes, for each residue, the relative orientation of the Cα frame of its nearest spatial neighbor. Because it encodes fold topology rather than chemistry, 3Di alignments detect remote structural similarity that sequence alignment misses.

The Foldseek neighbor list gives the closest experimentally determined structures in the PDB, ranked by structural alignment. TM-score near 1 means near-identical fold; near 0.3 means only rough topology match. This is how one finds what a novel AlphaFold prediction most resembles in the solved-structure universe.

— Confidence and disorder —

For AlphaFold models, the B-factor field carries pLDDT — the model's own estimate of local accuracy on a 0–100 scale. Regions with pLDDT<50 should be treated as essentially unmodeled; they often correspond to intrinsically disordered segments.

Crystallographic B-factors measure how much each atom's electron density is smeared out, in Å². They rise in mobile loops and surface residues and fall in the buried interior. In AlphaFold models this column is repurposed to hold pLDDT instead.

Predicted Aligned Error (PAE) is an AlphaFold confidence matrix: entry (i, j) is the expected error in the position of residue j, in ångströms, when the prediction is superimposed on the true structure at residue i. Low PAE within a block of residues means that block is internally rigid and well-predicted; high PAE between two blocks means their relative placement is uncertain even if each block individually is confident.